Protein AF-A0A090TA50-F1 (afdb_monomer_lite)

pLDDT: mean 87.88, std 12.5, range [42.59, 97.19]

InterPro domains:
  IPR001789 Signal transduction response regulator, receiver domain [PS50110] (3-49)
  IPR011006 CheY-like superfamily [SSF52172] (1-45)

Sequence (49 aa):
MYRVLLIDDEPAATHALKRSLASFSEIEVIGSYNNPQQGIEQFANKHQT

Structure (mmCIF, N/CA/C/O backbone):
data_AF-A0A090TA50-F1
#
_entry.id   AF-A0A090TA50-F1
#
loop_
_atom_site.group_PDB
_atom_site.id
_atom_site.type_symbol
_atom_site.label_atom_id
_atom_site.label_alt_id
_atom_site.label_comp_id
_atom_site.label_asym_id
_atom_site.label_entity_id
_atom_site.label_seq_id
_atom_site.pdbx_PDB_ins_code
_atom_site.Cartn_x
_atom_site.Cartn_y
_atom_site.Cartn_z
_atom_site.occupancy
_atom_site.B_iso_or_equiv
_atom_site.auth_seq_id
_atom_site.auth_comp_id
_atom_site.auth_asym_id
_atom_site.auth_atom_id
_atom_site.pdbx_PDB_model_num
ATOM 1 N N . MET A 1 1 ? -7.357 9.212 12.051 1.00 84.50 1 MET A N 1
ATOM 2 C CA . MET A 1 1 ? -7.533 8.736 10.666 1.00 84.50 1 MET A CA 1
ATOM 3 C C . MET A 1 1 ? -6.182 8.797 9.976 1.00 84.50 1 MET A C 1
ATOM 5 O O . MET A 1 1 ? -5.644 9.884 9.800 1.00 84.50 1 MET A O 1
ATOM 9 N N . TYR A 1 2 ? -5.595 7.635 9.707 1.00 94.31 2 TYR A N 1
ATOM 10 C CA . TYR A 1 2 ? -4.298 7.460 9.067 1.00 94.31 2 TYR A CA 1
ATOM 11 C C . TYR A 1 2 ? -4.468 7.462 7.552 1.00 94.31 2 TYR A C 1
ATOM 13 O O . TYR A 1 2 ? -5.250 6.688 7.007 1.00 94.31 2 TYR A O 1
ATOM 21 N N . ARG A 1 3 ? -3.730 8.334 6.870 1.00 92.31 3 ARG A N 1
ATOM 22 C CA . ARG A 1 3 ? -3.748 8.446 5.409 1.00 92.31 3 ARG A CA 1
ATOM 23 C C . ARG A 1 3 ? -2.504 7.767 4.863 1.00 92.31 3 ARG A C 1
ATOM 25 O O . ARG A 1 3 ? -1.398 8.136 5.251 1.00 92.31 3 ARG A O 1
ATOM 32 N N . VAL A 1 4 ? -2.682 6.776 3.997 1.00 92.75 4 VAL A N 1
ATOM 33 C CA . VAL A 1 4 ? -1.586 5.929 3.505 1.00 92.75 4 VAL A CA 1
ATOM 34 C C . VAL A 1 4 ? -1.520 5.913 1.980 1.00 92.75 4 VAL A C 1
ATOM 36 O O . VAL A 1 4 ? -2.540 6.014 1.293 1.00 92.75 4 VAL A O 1
ATOM 39 N N . LEU A 1 5 ? -0.305 5.765 1.454 1.00 93.00 5 LEU A N 1
ATOM 40 C CA . LEU A 1 5 ? -0.027 5.506 0.042 1.00 93.00 5 LEU A CA 1
ATOM 41 C C . LEU A 1 5 ? 0.477 4.070 -0.089 1.00 93.00 5 LEU A C 1
ATOM 43 O O . LEU A 1 5 ? 1.291 3.630 0.721 1.00 93.00 5 LEU A O 1
ATOM 47 N N . LEU A 1 6 ? 0.005 3.356 -1.107 1.00 94.44 6 LEU A N 1
ATOM 48 C CA . LEU A 1 6 ? 0.516 2.031 -1.452 1.00 94.44 6 LEU A CA 1
ATOM 49 C C . LEU A 1 6 ? 1.482 2.161 -2.628 1.00 94.44 6 LEU A C 1
ATOM 51 O O . LEU A 1 6 ? 1.153 2.814 -3.619 1.00 94.44 6 LEU A O 1
ATOM 55 N N . ILE A 1 7 ? 2.666 1.567 -2.511 1.00 93.38 7 ILE A N 1
ATOM 56 C CA . ILE A 1 7 ? 3.684 1.559 -3.563 1.00 93.38 7 ILE A CA 1
ATOM 57 C C . ILE A 1 7 ? 4.252 0.148 -3.632 1.00 93.38 7 ILE A C 1
ATOM 59 O O . ILE A 1 7 ? 4.865 -0.304 -2.670 1.00 93.38 7 ILE A O 1
ATOM 63 N N . ASP A 1 8 ? 4.026 -0.528 -4.748 1.00 94.38 8 ASP A N 1
ATOM 64 C CA . ASP A 1 8 ? 4.539 -1.871 -5.021 1.00 94.38 8 ASP A CA 1
ATOM 65 C C . ASP A 1 8 ? 4.524 -2.070 -6.540 1.00 94.38 8 ASP A C 1
ATOM 67 O O . ASP A 1 8 ? 3.559 -1.664 -7.191 1.00 94.38 8 ASP A O 1
ATOM 71 N N . ASP A 1 9 ? 5.585 -2.625 -7.120 1.00 93.69 9 ASP A N 1
ATOM 72 C CA . ASP A 1 9 ? 5.689 -2.833 -8.566 1.00 93.69 9 ASP A CA 1
ATOM 73 C C . ASP A 1 9 ? 4.739 -3.925 -9.084 1.00 93.69 9 ASP A C 1
ATOM 75 O O . ASP A 1 9 ? 4.479 -3.978 -10.287 1.00 93.69 9 ASP A O 1
ATOM 79 N N . GLU A 1 10 ? 4.134 -4.711 -8.188 1.00 96.19 10 GLU A N 1
ATOM 80 C CA . GLU A 1 10 ? 3.103 -5.699 -8.489 1.00 96.19 10 GLU A CA 1
ATOM 81 C C . GLU A 1 10 ? 1.674 -5.147 -8.237 1.00 96.19 10 GLU A C 1
ATOM 83 O O . GLU A 1 10 ? 1.216 -5.013 -7.091 1.00 96.19 10 GLU A O 1
ATOM 88 N N . PRO A 1 11 ? 0.875 -4.877 -9.293 1.00 91.50 11 PRO A N 1
ATOM 89 C CA . PRO A 1 11 ? -0.488 -4.361 -9.145 1.00 91.50 11 PRO A CA 1
ATOM 90 C C . PRO A 1 11 ? -1.412 -5.289 -8.350 1.00 91.50 11 PRO A C 1
ATOM 92 O O . PRO A 1 11 ? -2.310 -4.819 -7.643 1.00 91.50 11 PRO A O 1
ATOM 95 N N . ALA A 1 12 ? -1.209 -6.609 -8.434 1.00 95.06 12 ALA A N 1
ATOM 96 C CA . ALA A 1 12 ? -2.015 -7.557 -7.675 1.00 95.06 12 ALA A CA 1
ATOM 97 C C . ALA A 1 12 ? -1.831 -7.386 -6.157 1.00 95.06 12 ALA A C 1
ATOM 99 O O . ALA A 1 12 ? -2.814 -7.471 -5.410 1.00 95.06 12 ALA A O 1
ATOM 100 N N . ALA A 1 13 ? -0.607 -7.086 -5.707 1.00 95.06 13 ALA A N 1
ATOM 101 C CA . ALA A 1 13 ? -0.277 -6.881 -4.301 1.00 95.06 13 ALA A CA 1
ATOM 102 C C . ALA A 1 13 ? -0.955 -5.619 -3.751 1.00 95.06 13 ALA A C 1
ATOM 104 O O . ALA A 1 13 ? -1.677 -5.688 -2.750 1.00 95.06 13 ALA A O 1
ATOM 105 N N . THR A 1 14 ? -0.827 -4.485 -4.450 1.00 95.12 14 THR A N 1
ATOM 106 C CA . THR A 1 14 ? -1.485 -3.235 -4.029 1.00 95.12 14 THR A CA 1
ATOM 107 C C . THR A 1 14 ? -3.011 -3.355 -3.998 1.00 95.12 14 THR A C 1
ATOM 109 O O . THR A 1 14 ? -3.652 -2.879 -3.058 1.00 95.12 14 THR A O 1
ATOM 112 N N . HIS A 1 15 ? -3.618 -4.051 -4.966 1.00 95.38 15 HIS A N 1
ATOM 113 C CA . HIS A 1 15 ? -5.058 -4.312 -4.977 1.00 95.38 15 HIS A CA 1
ATOM 114 C C . HIS A 1 15 ? -5.513 -5.196 -3.812 1.00 95.38 15 HIS A C 1
ATOM 116 O O . HIS A 1 15 ? -6.560 -4.927 -3.218 1.00 95.38 15 HIS A O 1
ATOM 122 N N . ALA A 1 16 ? -4.761 -6.251 -3.489 1.00 96.56 16 ALA A N 1
ATOM 123 C CA . ALA A 1 16 ? -5.064 -7.111 -2.350 1.00 96.56 16 ALA A CA 1
ATOM 124 C C . ALA A 1 16 ? -4.974 -6.334 -1.033 1.00 96.56 16 ALA A C 1
ATOM 126 O O . ALA A 1 16 ? -5.923 -6.349 -0.248 1.00 96.56 16 ALA A O 1
ATOM 127 N N . LEU A 1 17 ? -3.891 -5.579 -0.841 1.00 96.38 17 LEU A N 1
ATOM 128 C CA . LEU A 1 17 ? -3.681 -4.776 0.358 1.00 96.38 17 LEU A CA 1
ATOM 129 C C . LEU A 1 17 ? -4.751 -3.688 0.510 1.00 96.38 17 LEU A C 1
ATOM 131 O O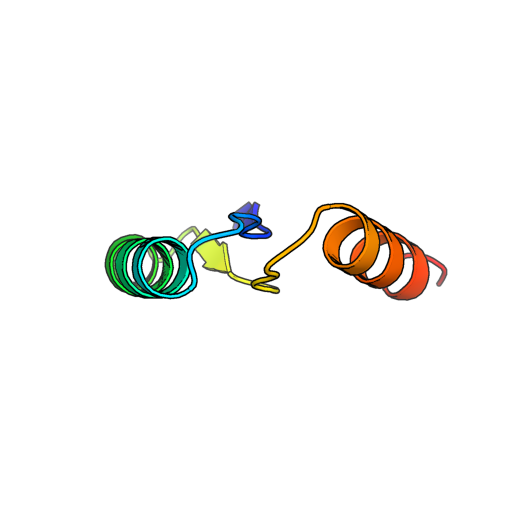 . LEU A 1 17 ? -5.316 -3.541 1.589 1.00 96.38 17 LEU A O 1
ATOM 135 N N . LYS A 1 18 ? -5.117 -2.986 -0.570 1.00 96.25 18 LYS A N 1
ATOM 136 C CA . LYS A 1 18 ? -6.192 -1.980 -0.543 1.00 96.25 18 LYS A CA 1
ATOM 137 C C . LYS A 1 18 ? -7.525 -2.560 -0.062 1.00 96.25 18 LYS A C 1
ATOM 139 O O . LYS A 1 18 ? -8.223 -1.903 0.706 1.00 96.25 18 LYS A O 1
ATOM 144 N N . ARG A 1 19 ? -7.881 -3.782 -0.483 1.00 96.12 19 ARG A N 1
ATOM 145 C CA . ARG A 1 19 ? -9.101 -4.464 -0.010 1.00 96.12 19 ARG A CA 1
ATOM 146 C C . ARG A 1 19 ? -9.021 -4.803 1.474 1.00 96.12 19 ARG A C 1
ATOM 148 O O . ARG A 1 19 ? -9.988 -4.563 2.186 1.00 96.12 19 ARG A O 1
ATOM 155 N N . SER A 1 20 ? -7.881 -5.313 1.935 1.00 96.81 20 SER A N 1
ATOM 156 C CA . SER A 1 20 ? -7.667 -5.611 3.354 1.00 96.81 20 SER A CA 1
ATOM 157 C C . SER A 1 20 ? -7.721 -4.352 4.219 1.00 96.81 20 SER A C 1
ATOM 159 O O . SER A 1 20 ? -8.285 -4.377 5.302 1.00 96.81 20 SER A O 1
ATOM 161 N N . LEU A 1 21 ? -7.187 -3.227 3.740 1.00 96.69 21 LEU A N 1
ATOM 162 C CA . LEU A 1 21 ? -7.216 -1.963 4.479 1.00 96.69 21 LEU A CA 1
ATOM 163 C C . LEU A 1 21 ? -8.618 -1.342 4.553 1.00 96.69 21 LEU A C 1
ATOM 165 O O . LEU A 1 21 ? -8.906 -0.621 5.502 1.00 96.69 21 LEU A O 1
ATOM 169 N N . ALA A 1 22 ? -9.513 -1.656 3.610 1.00 94.69 22 ALA A N 1
ATOM 170 C CA . ALA A 1 22 ? -10.882 -1.138 3.605 1.00 94.69 22 ALA A CA 1
ATOM 171 C C . ALA A 1 22 ? -11.731 -1.615 4.800 1.00 94.69 22 ALA A C 1
ATOM 173 O O . ALA A 1 22 ? -12.759 -1.006 5.089 1.00 94.69 22 ALA A O 1
ATOM 174 N N . SER A 1 23 ? -11.320 -2.676 5.509 1.00 96.94 23 SER A N 1
ATOM 175 C CA . SER A 1 23 ? -11.996 -3.114 6.738 1.00 96.94 23 SER A CA 1
ATOM 176 C C . SER A 1 23 ? -11.654 -2.267 7.966 1.00 96.94 23 SER A C 1
ATOM 178 O O . SER A 1 23 ? -12.293 -2.429 9.003 1.00 96.94 23 SER A O 1
ATOM 180 N N . PHE A 1 24 ? -10.657 -1.382 7.880 1.00 97.00 24 PHE A N 1
ATOM 181 C CA . PHE A 1 24 ? -10.219 -0.536 8.988 1.00 97.00 24 PHE A CA 1
ATOM 182 C C . PHE A 1 24 ? -10.750 0.885 8.802 1.00 97.00 24 PHE A C 1
ATOM 184 O O . PHE A 1 24 ? -10.253 1.642 7.973 1.00 97.00 24 PHE A O 1
ATOM 191 N N . SER A 1 25 ? -11.729 1.283 9.617 1.00 95.88 25 SER A N 1
ATOM 192 C CA . SER A 1 25 ? -12.338 2.623 9.551 1.00 95.88 25 SER A CA 1
ATOM 193 C C . SER A 1 25 ? -11.366 3.763 9.868 1.00 95.88 25 SER A C 1
ATOM 195 O O . SER A 1 25 ? -11.645 4.924 9.587 1.00 95.88 25 SER A O 1
ATOM 197 N N . GLU A 1 26 ? -10.232 3.451 10.491 1.00 97.19 26 GLU A N 1
ATOM 198 C CA . GLU A 1 26 ? -9.197 4.424 10.818 1.00 97.19 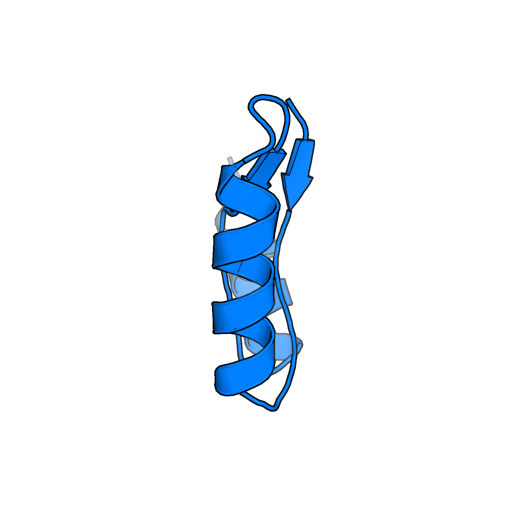26 GLU A CA 1
ATOM 199 C C . GLU A 1 26 ? -8.217 4.687 9.668 1.00 97.19 26 GLU A C 1
ATOM 201 O O . GLU A 1 26 ? -7.444 5.638 9.781 1.00 97.19 26 GLU A O 1
ATOM 206 N N . ILE A 1 27 ? -8.243 3.891 8.589 1.00 97.19 27 ILE A N 1
ATOM 207 C CA . ILE A 1 27 ? -7.287 3.958 7.477 1.00 97.19 27 ILE A CA 1
ATOM 208 C C . ILE A 1 27 ? -7.973 4.453 6.202 1.00 97.19 27 ILE A C 1
ATOM 210 O O . ILE A 1 27 ? -8.980 3.915 5.756 1.00 97.19 27 ILE A O 1
ATOM 214 N N . GLU A 1 28 ? -7.360 5.444 5.561 1.00 95.19 28 GLU A N 1
ATOM 215 C CA . GLU A 1 28 ? -7.735 5.935 4.240 1.00 95.19 28 GLU A CA 1
ATOM 216 C C . GLU A 1 28 ? -6.584 5.707 3.255 1.00 95.19 28 GLU A C 1
ATOM 218 O O . GLU A 1 28 ? -5.497 6.276 3.395 1.00 95.19 28 GLU A O 1
ATOM 223 N N . VAL A 1 29 ? -6.823 4.896 2.223 1.00 93.94 29 VAL A N 1
ATOM 224 C CA . VAL A 1 29 ? -5.871 4.724 1.119 1.00 93.94 29 VAL A CA 1
ATOM 225 C C . VAL A 1 29 ? -6.056 5.867 0.124 1.00 93.94 29 VAL A C 1
ATOM 227 O O . VAL A 1 29 ? -6.988 5.856 -0.681 1.00 93.94 29 VAL A O 1
ATOM 230 N N . ILE A 1 30 ? -5.147 6.840 0.155 1.00 91.75 30 ILE A N 1
ATOM 231 C CA . ILE A 1 30 ? -5.230 8.071 -0.650 1.00 91.75 30 ILE A CA 1
ATOM 232 C C . ILE A 1 30 ? -4.538 7.964 -2.020 1.00 91.75 30 ILE A C 1
ATOM 234 O O . ILE A 1 30 ? -4.592 8.903 -2.821 1.00 91.75 30 ILE A O 1
ATOM 238 N N . GLY A 1 31 ? -3.893 6.829 -2.301 1.00 91.38 31 GLY A N 1
ATOM 239 C CA . GLY A 1 31 ? -3.244 6.534 -3.576 1.00 91.38 31 GLY A CA 1
ATOM 240 C C . GLY A 1 31 ? -2.607 5.145 -3.609 1.00 91.38 31 GLY A C 1
ATOM 241 O O . GLY A 1 31 ? -2.320 4.558 -2.566 1.00 91.38 31 GLY A O 1
ATOM 242 N N . SER A 1 32 ? -2.408 4.627 -4.819 1.00 93.69 32 SER A N 1
ATOM 243 C CA . SER A 1 32 ? -1.774 3.336 -5.090 1.00 93.69 32 SER A CA 1
ATOM 244 C C . SER A 1 32 ? -0.962 3.455 -6.373 1.00 93.69 32 SER A C 1
ATOM 246 O O . SER A 1 32 ? -1.525 3.840 -7.397 1.00 93.69 32 SER A O 1
ATOM 248 N N . TYR A 1 33 ? 0.329 3.141 -6.317 1.00 92.38 33 TYR A N 1
ATOM 249 C CA . TYR A 1 33 ? 1.274 3.347 -7.414 1.00 92.38 33 TYR A CA 1
ATOM 250 C C . TYR A 1 33 ? 2.152 2.122 -7.615 1.00 92.38 33 TYR A C 1
ATOM 252 O O . TYR A 1 33 ? 2.372 1.344 -6.691 1.00 92.38 33 TYR A O 1
ATOM 260 N N . ASN A 1 34 ? 2.675 1.995 -8.829 1.00 91.50 34 ASN A N 1
ATOM 261 C CA . ASN A 1 34 ? 3.548 0.902 -9.247 1.00 91.50 34 ASN A CA 1
ATOM 262 C C . ASN A 1 34 ? 5.030 1.289 -9.299 1.00 91.50 34 ASN A C 1
ATOM 264 O O . ASN A 1 34 ? 5.873 0.496 -9.705 1.00 91.50 34 ASN A O 1
ATOM 268 N N . ASN A 1 35 ? 5.364 2.519 -8.907 1.00 88.12 35 ASN A N 1
ATOM 269 C CA . ASN A 1 35 ? 6.741 2.929 -8.686 1.00 88.12 35 ASN A CA 1
ATOM 270 C C . ASN A 1 35 ? 6.835 4.052 -7.636 1.00 88.12 35 ASN A C 1
ATOM 272 O O . ASN A 1 35 ? 5.874 4.806 -7.438 1.00 88.12 35 ASN A O 1
ATOM 276 N N . PRO A 1 36 ? 8.001 4.196 -6.979 1.00 85.62 36 PRO A N 1
ATOM 277 C CA . PRO A 1 36 ? 8.214 5.221 -5.960 1.00 85.62 36 PRO A CA 1
ATOM 278 C C . PRO A 1 36 ? 8.066 6.654 -6.475 1.00 85.62 36 PRO A C 1
ATOM 280 O O . PRO A 1 36 ? 7.574 7.516 -5.750 1.00 85.62 36 PRO A O 1
ATOM 283 N N . GLN A 1 37 ? 8.466 6.915 -7.722 1.00 87.94 37 GLN A N 1
ATOM 284 C CA . GLN A 1 37 ? 8.488 8.265 -8.280 1.00 87.94 37 GLN A CA 1
ATOM 285 C C . GLN A 1 37 ? 7.079 8.862 -8.390 1.00 87.94 37 GLN A C 1
ATOM 287 O O . GLN A 1 37 ? 6.843 9.963 -7.898 1.00 87.94 37 GLN A O 1
ATOM 292 N N . GLN A 1 38 ? 6.116 8.097 -8.907 1.00 84.62 38 GLN A N 1
ATOM 293 C CA . GLN A 1 38 ? 4.705 8.495 -8.944 1.00 84.62 38 GLN A CA 1
ATOM 294 C C . GLN A 1 38 ? 4.132 8.757 -7.546 1.00 84.62 38 GLN A C 1
ATOM 296 O O . GLN A 1 38 ? 3.364 9.702 -7.354 1.00 84.62 38 GLN A O 1
ATOM 301 N N . GLY A 1 39 ? 4.515 7.935 -6.562 1.00 79.94 39 GLY A N 1
ATOM 302 C CA . GLY A 1 39 ? 4.095 8.113 -5.173 1.00 79.94 39 GLY A CA 1
ATOM 303 C C . GLY A 1 39 ? 4.594 9.429 -4.572 1.00 79.94 39 GLY A C 1
ATOM 304 O O . GLY A 1 39 ? 3.824 10.145 -3.929 1.00 79.94 39 GLY A O 1
ATOM 305 N N . ILE A 1 40 ? 5.858 9.776 -4.829 1.00 83.12 40 ILE A N 1
ATOM 306 C CA . ILE A 1 40 ? 6.490 11.016 -4.358 1.00 83.12 40 ILE A CA 1
ATOM 307 C C . ILE A 1 40 ? 5.878 12.242 -5.047 1.00 83.12 40 ILE A C 1
ATOM 309 O O . ILE A 1 40 ? 5.531 13.206 -4.366 1.00 83.12 40 ILE A O 1
ATOM 313 N N . GLU A 1 41 ? 5.692 12.208 -6.369 1.00 83.25 41 GLU A N 1
ATOM 314 C CA . GLU A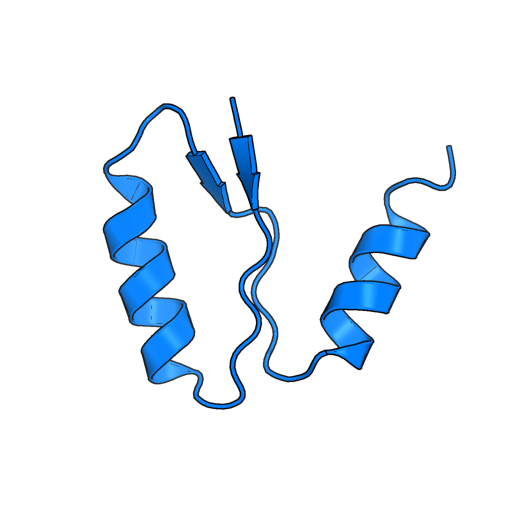 1 41 ? 5.106 13.317 -7.138 1.00 83.25 41 GLU A CA 1
ATOM 315 C C . GLU A 1 41 ? 3.690 13.661 -6.655 1.00 83.25 41 GLU A C 1
ATOM 317 O O . GLU A 1 41 ? 3.350 14.828 -6.460 1.00 83.25 41 GLU A O 1
ATOM 322 N N . GLN A 1 42 ? 2.863 12.648 -6.397 1.00 74.38 42 GLN A N 1
ATOM 323 C CA . GLN A 1 42 ? 1.498 12.850 -5.910 1.00 74.38 42 GLN A CA 1
ATOM 324 C C . GLN A 1 42 ? 1.450 13.372 -4.474 1.00 74.38 42 GLN A C 1
ATOM 326 O O . GLN A 1 42 ? 0.569 14.170 -4.149 1.00 74.38 42 GLN A O 1
ATOM 331 N N . PHE A 1 43 ? 2.389 12.960 -3.618 1.00 76.56 43 PHE A N 1
ATOM 332 C CA . PHE A 1 43 ? 2.507 13.514 -2.271 1.00 76.56 43 PHE A CA 1
ATOM 333 C C . PHE A 1 43 ? 2.945 14.984 -2.312 1.00 76.56 43 PHE A C 1
ATOM 335 O O . PHE A 1 43 ? 2.304 15.834 -1.696 1.00 76.56 43 PHE A O 1
ATOM 342 N N . ALA A 1 44 ? 3.986 15.297 -3.086 1.00 74.69 44 ALA A N 1
ATOM 343 C CA . ALA A 1 44 ? 4.521 16.649 -3.212 1.00 74.69 44 ALA A CA 1
ATOM 344 C C . ALA A 1 44 ? 3.490 17.633 -3.795 1.00 74.69 44 ALA A C 1
ATOM 346 O O . ALA A 1 44 ? 3.322 18.727 -3.263 1.00 74.69 44 ALA A O 1
ATOM 347 N N . ASN A 1 45 ? 2.743 17.230 -4.827 1.00 64.44 45 ASN A N 1
ATOM 348 C CA . ASN A 1 45 ? 1.750 18.091 -5.478 1.00 64.44 45 ASN A CA 1
ATOM 349 C C . ASN A 1 45 ? 0.486 18.324 -4.631 1.00 64.44 45 ASN A C 1
ATOM 351 O O . ASN A 1 45 ? -0.158 19.360 -4.770 1.00 64.44 45 ASN A O 1
ATOM 355 N N . LYS A 1 46 ? 0.111 17.386 -3.748 1.00 62.12 46 LYS A N 1
ATOM 356 C CA . LYS A 1 46 ? -1.090 17.511 -2.897 1.00 62.12 46 LYS A CA 1
ATOM 357 C C . LYS A 1 46 ? -0.870 18.293 -1.598 1.00 62.12 46 LYS A C 1
ATOM 359 O O . LYS A 1 46 ? -1.849 18.597 -0.924 1.00 62.12 46 LYS A O 1
ATOM 364 N N . HIS A 1 47 ? 0.376 18.605 -1.242 1.00 56.91 47 HIS A N 1
ATOM 365 C CA . HIS A 1 47 ? 0.732 19.288 0.009 1.00 56.91 47 HIS A CA 1
ATOM 366 C C . HIS A 1 47 ? 1.440 20.643 -0.200 1.00 56.91 47 HIS A C 1
ATOM 368 O O . HIS A 1 47 ? 2.029 21.174 0.736 1.00 56.91 47 HIS A O 1
ATOM 374 N N . GLN A 1 48 ? 1.364 21.222 -1.405 1.00 53.44 48 GLN A N 1
ATOM 375 C CA . GLN A 1 48 ? 1.887 22.560 -1.738 1.00 53.44 48 GLN A CA 1
ATOM 376 C C . GLN A 1 48 ? 0.872 23.714 -1.550 1.00 53.44 48 GLN A C 1
ATOM 378 O O . GLN A 1 48 ? 0.997 24.753 -2.193 1.00 53.44 48 GLN A O 1
ATOM 383 N N . THR A 1 49 ? -0.119 23.572 -0.667 1.00 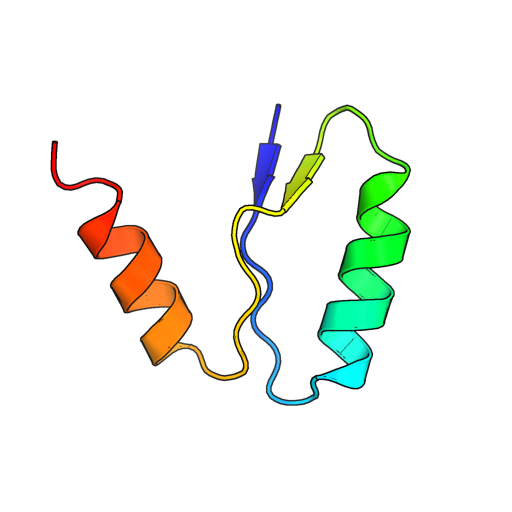42.59 49 THR A N 1
ATOM 384 C CA . THR A 1 49 ? -1.091 24.640 -0.342 1.00 42.59 49 THR A CA 1
ATOM 385 C C . THR A 1 49 ? -1.098 24.965 1.135 1.00 42.59 49 THR A C 1
ATOM 387 O O . THR A 1 49 ? -1.246 23.994 1.914 1.00 42.59 49 THR A O 1
#

Organism: NCBI:txid990268

Radius of gyration: 11.32 Å; chains: 1; bounding box: 21×32×20 Å

Secondary structure 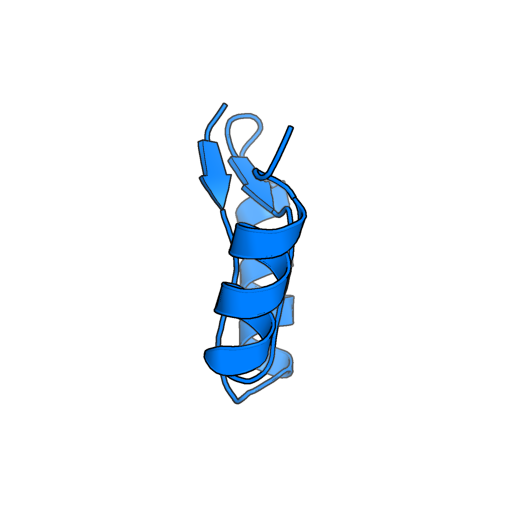(DSSP, 8-state):
-EEEEEE-S-HHHHHHHHHHHTT-TTEEEEEEESSHHHHHHHHHHHS--

Foldseek 3Di:
DAEDEAEALDPVVQVVVVVVCV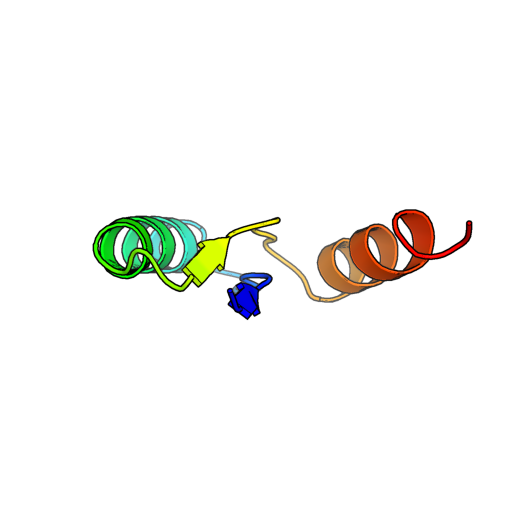VPPVYDDPYYYNHVVVVVVVVVVVPPD